Protein AF-C3N2F1-F1 (afdb_monomer)

Nearest PDB structures (foldseek):
  1g73-assembly2_B  TM=3.255E-01  e=6.126E+00  Homo sapiens
  6jx6-assembly1_A  TM=3.295E-01  e=9.979E+00  Homo sapiens

Solvent-accessible surface area (backbone atoms only — not comparable to full-atom values): 6802 Å² total; per-residue (Å²): 112,73,55,56,55,49,30,53,51,28,49,50,52,28,53,52,37,49,51,48,43,38,48,55,39,39,76,67,71,41,53,71,68,61,28,50,51,53,58,48,41,62,70,73,68,51,91,68,53,62,68,56,51,18,62,76,63,71,45,62,51,70,62,49,51,54,44,49,52,52,34,48,51,32,46,52,51,27,51,54,34,45,55,74,61,38,83,51,73,72,44,79,42,77,44,78,76,86,69,92,49,88,90,58,75,89,57,78,40,82,43,78,48,64,52,58,72,133

InterPro domains:
  IPR006783 Transposase, ISC1217 [PF04693] (4-109)

Mean predicted aligned error: 11.35 Å

Sequence (118 aa):
MKSEKELDIARSEFIKSFNFVVGTLRMNGLSRKVTVGLALMTLIGGRASIRNASITFKLNYANLLKTLENLENTWRDYLEALNKVIIGPVVVIIDDTFDHKLYSRGLPVIVVVAKGEK

Structure (mmCIF, N/CA/C/O backbone):
data_AF-C3N2F1-F1
#
_entry.id   AF-C3N2F1-F1
#
loop_
_atom_site.group_PDB
_atom_site.id
_atom_site.type_symbol
_atom_site.label_atom_id
_atom_site.label_alt_id
_atom_site.label_comp_id
_atom_site.label_asym_id
_atom_site.label_entity_id
_atom_site.label_seq_id
_atom_site.pdbx_PDB_ins_code
_atom_site.Cartn_x
_atom_site.Cartn_y
_atom_site.Cartn_z
_atom_site.occupancy
_atom_site.B_iso_or_equiv
_atom_site.auth_seq_id
_atom_site.auth_comp_id
_atom_site.auth_asym_id
_atom_site.auth_atom_id
_atom_site.pdbx_PDB_model_num
ATOM 1 N N . MET A 1 1 ? -13.505 3.835 21.982 1.00 57.53 1 MET A N 1
ATOM 2 C CA . MET A 1 1 ? -12.846 5.149 22.159 1.00 57.53 1 MET A CA 1
ATOM 3 C C . MET A 1 1 ? -11.322 5.116 22.010 1.00 57.53 1 MET A C 1
ATOM 5 O O . MET A 1 1 ? -10.827 5.797 21.125 1.00 57.53 1 MET A O 1
ATOM 9 N N . LYS A 1 2 ? -10.547 4.357 22.812 1.00 61.44 2 LYS A N 1
ATOM 10 C CA . LYS A 1 2 ? -9.072 4.295 22.639 1.00 61.44 2 LYS A CA 1
ATOM 11 C C . LYS A 1 2 ? -8.656 3.528 21.369 1.00 61.44 2 LYS A C 1
ATOM 13 O O . LYS A 1 2 ? -7.843 4.022 20.601 1.00 61.44 2 LYS A O 1
ATOM 18 N N . SER A 1 3 ? -9.313 2.399 21.107 1.00 67.50 3 SER A N 1
ATOM 19 C CA . SER A 1 3 ? -9.089 1.544 19.934 1.00 67.50 3 SER A CA 1
ATOM 20 C C . SER A 1 3 ? -9.556 2.166 18.606 1.00 67.50 3 SER A C 1
ATOM 22 O O . SER A 1 3 ? -8.898 1.999 17.590 1.00 67.50 3 SER A O 1
ATOM 24 N N . GLU A 1 4 ? -10.639 2.951 18.604 1.00 71.25 4 GLU A N 1
ATOM 25 C CA . GLU A 1 4 ? -11.097 3.696 17.412 1.00 71.25 4 GLU A CA 1
ATOM 26 C C . GLU A 1 4 ? -10.097 4.783 16.997 1.00 71.25 4 GLU A C 1
ATOM 28 O O . GLU A 1 4 ? -9.799 4.937 15.818 1.00 71.25 4 GLU A O 1
ATOM 33 N N . LYS A 1 5 ? -9.509 5.493 17.969 1.00 81.19 5 LYS A N 1
ATOM 34 C CA . LYS A 1 5 ? -8.469 6.493 17.697 1.00 81.19 5 LYS A CA 1
ATOM 35 C C . LYS A 1 5 ? -7.190 5.850 17.149 1.00 81.19 5 LYS A C 1
ATOM 37 O O . 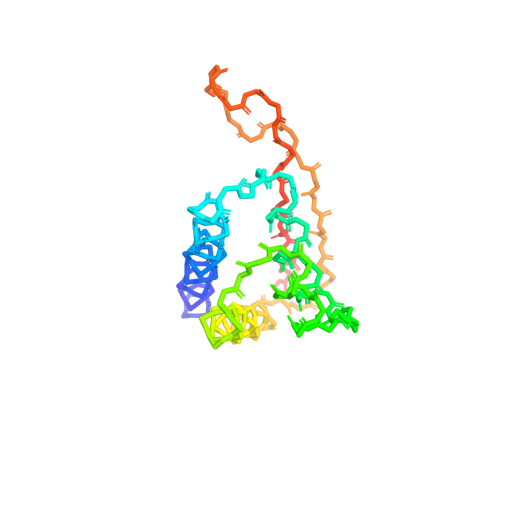LYS A 1 5 ? -6.558 6.411 16.260 1.00 81.19 5 LYS A O 1
ATOM 42 N N . GLU A 1 6 ? -6.810 4.683 17.668 1.00 80.88 6 GLU A N 1
ATOM 43 C CA . GLU A 1 6 ? -5.691 3.888 17.143 1.00 80.88 6 GLU A CA 1
ATOM 44 C C . GLU A 1 6 ? -5.969 3.403 15.710 1.00 80.88 6 GLU A C 1
ATOM 46 O O . GLU A 1 6 ? -5.085 3.488 14.857 1.00 80.88 6 GLU A O 1
ATOM 51 N N . LEU A 1 7 ? -7.206 2.987 15.415 1.00 79.25 7 LEU A N 1
ATOM 52 C CA . LEU A 1 7 ? -7.637 2.594 14.073 1.00 79.25 7 LEU A CA 1
ATOM 53 C C . LEU A 1 7 ? -7.555 3.751 13.067 1.00 79.25 7 LEU A C 1
ATOM 55 O O . LEU A 1 7 ? -7.040 3.558 11.965 1.00 79.25 7 LEU A O 1
ATOM 59 N N . ASP A 1 8 ? -8.018 4.947 13.429 1.00 81.19 8 ASP A N 1
ATOM 60 C CA . ASP A 1 8 ? -7.954 6.120 12.547 1.00 81.19 8 ASP A CA 1
ATOM 61 C C . ASP A 1 8 ? -6.508 6.534 12.238 1.00 81.19 8 ASP A C 1
ATOM 63 O O . ASP A 1 8 ? -6.182 6.879 11.096 1.00 81.19 8 ASP A O 1
ATOM 67 N N . ILE A 1 9 ? -5.619 6.449 13.234 1.00 87.25 9 ILE A N 1
ATOM 68 C CA . ILE A 1 9 ? -4.184 6.701 13.052 1.00 87.25 9 ILE A CA 1
ATOM 69 C C . ILE A 1 9 ? -3.586 5.658 12.101 1.00 87.25 9 ILE A C 1
ATOM 71 O O . ILE A 1 9 ? -2.972 6.035 11.101 1.00 87.25 9 ILE A O 1
ATOM 75 N N . ALA A 1 10 ? -3.810 4.367 12.357 1.00 76.00 10 ALA A N 1
ATOM 76 C CA . ALA A 1 10 ? -3.269 3.291 11.529 1.00 76.00 10 ALA A CA 1
ATOM 77 C C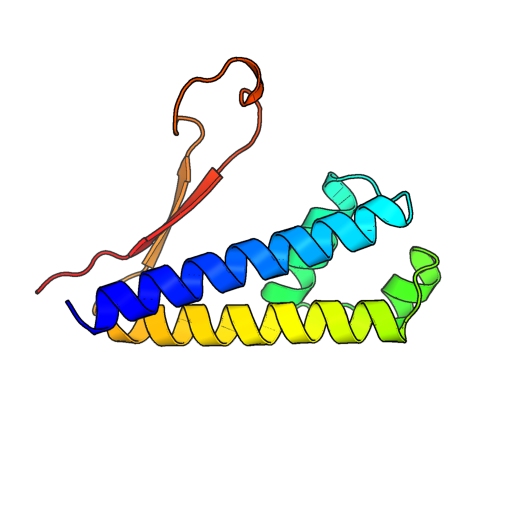 . ALA A 1 10 ? -3.800 3.349 10.084 1.00 76.00 10 ALA A C 1
ATOM 79 O O . ALA A 1 10 ? -3.039 3.186 9.128 1.00 76.00 10 ALA A O 1
ATOM 80 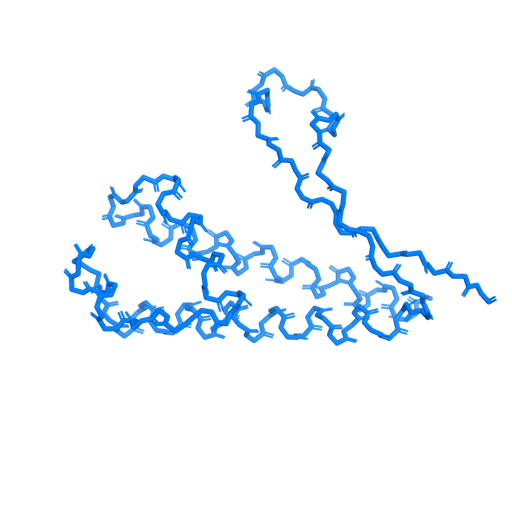N N . ARG A 1 11 ? -5.087 3.679 9.902 1.00 79.50 11 ARG A N 1
ATOM 81 C CA . ARG A 1 11 ? -5.696 3.904 8.582 1.00 79.50 11 ARG A CA 1
ATOM 82 C C . ARG A 1 11 ? -5.012 5.049 7.837 1.00 79.50 11 ARG A C 1
ATOM 84 O O . ARG A 1 11 ? -4.720 4.922 6.648 1.00 79.50 11 ARG A O 1
ATOM 91 N N . SER A 1 12 ? -4.768 6.168 8.517 1.00 83.25 12 SER A N 1
ATOM 92 C CA . SER A 1 12 ? -4.108 7.335 7.926 1.00 83.25 12 SER A CA 1
ATOM 93 C C . SER A 1 12 ? -2.672 7.018 7.498 1.00 83.25 12 SER A C 1
ATOM 95 O O . SER A 1 12 ? -2.279 7.345 6.376 1.00 83.25 12 SER A O 1
ATOM 97 N N . GLU A 1 13 ? -1.908 6.316 8.339 1.00 86.31 13 GLU A N 1
ATOM 98 C CA . GLU A 1 13 ? -0.535 5.895 8.026 1.00 86.31 13 GLU A CA 1
ATOM 99 C C . GLU A 1 13 ? -0.472 4.895 6.863 1.00 86.31 13 GLU A C 1
ATOM 101 O O . GLU A 1 13 ? 0.388 5.024 5.983 1.00 86.31 13 GLU A O 1
ATOM 106 N N . PHE A 1 14 ? -1.431 3.968 6.781 1.00 83.06 14 PHE A N 1
ATOM 107 C CA . PHE A 1 14 ? -1.576 3.087 5.623 1.00 83.06 14 PHE A CA 1
ATOM 108 C C . PHE A 1 14 ? -1.852 3.879 4.335 1.00 83.06 14 PHE A C 1
ATOM 110 O O . PHE A 1 14 ? -1.150 3.698 3.338 1.00 83.06 14 PHE A O 1
ATOM 117 N N . ILE A 1 15 ? -2.820 4.806 4.345 1.00 81.88 15 ILE A N 1
ATOM 118 C CA . ILE A 1 15 ? -3.159 5.624 3.165 1.00 81.88 15 ILE A CA 1
ATOM 119 C C . ILE A 1 15 ? -1.954 6.457 2.708 1.00 81.88 15 ILE A C 1
ATOM 121 O O . ILE A 1 15 ? -1.680 6.543 1.506 1.00 81.88 15 ILE A O 1
ATOM 125 N N . LYS A 1 16 ? -1.212 7.059 3.644 1.00 85.25 16 LYS A N 1
ATOM 126 C CA . LYS A 1 16 ? 0.015 7.807 3.330 1.00 85.25 16 LYS A CA 1
ATOM 127 C C . LYS A 1 16 ? 1.067 6.905 2.691 1.00 85.25 16 LYS A C 1
ATOM 129 O O . LYS A 1 16 ? 1.597 7.259 1.638 1.00 85.25 16 LYS A O 1
ATOM 134 N N . SER A 1 17 ? 1.327 5.739 3.280 1.00 82.81 17 SER A N 1
ATOM 135 C CA . SER A 1 17 ? 2.321 4.785 2.775 1.00 82.81 17 SER A CA 1
ATOM 136 C C . SER A 1 17 ? 1.949 4.251 1.394 1.00 82.81 17 SER A C 1
ATOM 138 O O . SER A 1 17 ? 2.787 4.232 0.492 1.00 82.81 17 SER A O 1
ATOM 140 N N . PHE A 1 18 ? 0.675 3.922 1.176 1.00 84.19 18 PHE A N 1
ATOM 141 C CA . PHE A 1 18 ? 0.160 3.506 -0.127 1.00 84.19 18 PHE A CA 1
ATOM 142 C C . PHE A 1 18 ? 0.338 4.603 -1.182 1.00 84.19 18 PHE A C 1
ATOM 144 O O . PHE A 1 18 ? 0.879 4.358 -2.263 1.00 84.19 18 PHE A O 1
ATOM 151 N N . ASN A 1 19 ? -0.046 5.841 -0.863 1.00 84.06 19 ASN A N 1
ATOM 152 C CA . ASN A 1 19 ? 0.119 6.972 -1.775 1.00 84.06 19 ASN A CA 1
ATOM 153 C C . ASN A 1 19 ? 1.592 7.294 -2.051 1.00 84.06 19 ASN A C 1
ATOM 155 O O . ASN A 1 19 ? 1.923 7.688 -3.169 1.00 84.06 19 ASN A O 1
ATOM 159 N N . PHE A 1 20 ? 2.479 7.091 -1.078 1.00 84.94 20 PHE A N 1
ATOM 160 C CA . PHE A 1 20 ? 3.918 7.257 -1.256 1.00 84.94 20 PHE A CA 1
ATOM 161 C C . PHE A 1 20 ? 4.494 6.227 -2.238 1.00 84.94 20 PHE A C 1
ATOM 163 O O . PHE A 1 20 ? 5.233 6.602 -3.155 1.00 84.94 20 PHE A O 1
ATOM 170 N N . VAL A 1 21 ? 4.099 4.953 -2.122 1.00 84.44 21 VAL A N 1
ATOM 171 C CA . VAL A 1 21 ? 4.455 3.895 -3.088 1.00 84.44 21 VAL A CA 1
ATOM 172 C C . VAL A 1 21 ? 3.953 4.269 -4.479 1.00 84.44 21 VAL A C 1
ATOM 174 O O . VAL A 1 21 ? 4.710 4.248 -5.453 1.00 84.44 21 VAL A O 1
ATOM 177 N N . VAL A 1 22 ? 2.687 4.685 -4.569 1.00 84.06 22 VAL A N 1
ATOM 178 C CA . VAL A 1 22 ? 2.077 5.085 -5.838 1.00 84.06 22 VAL A CA 1
ATOM 179 C C . VAL A 1 22 ? 2.808 6.281 -6.456 1.00 84.06 22 VAL A C 1
ATOM 181 O O . VAL A 1 22 ? 3.120 6.275 -7.647 1.00 84.06 22 VAL A O 1
ATOM 184 N N . GLY A 1 23 ? 3.121 7.300 -5.660 1.00 82.69 23 GLY A N 1
ATOM 185 C CA . GLY A 1 23 ? 3.884 8.470 -6.091 1.00 82.69 23 GLY A CA 1
ATOM 186 C C . GLY A 1 23 ? 5.269 8.088 -6.606 1.00 82.69 23 GLY A C 1
ATOM 187 O O . GLY A 1 23 ? 5.631 8.457 -7.720 1.00 82.69 23 GLY A O 1
ATOM 188 N N . THR A 1 24 ? 5.998 7.271 -5.846 1.00 85.00 24 THR A N 1
ATOM 189 C CA . THR A 1 24 ? 7.340 6.784 -6.199 1.00 85.00 24 THR A CA 1
ATOM 190 C C . THR A 1 24 ? 7.341 6.052 -7.535 1.00 85.00 24 THR A C 1
ATOM 192 O O . THR A 1 24 ? 8.138 6.356 -8.421 1.00 85.00 24 THR A O 1
ATOM 195 N N . LEU A 1 25 ? 6.408 5.123 -7.731 1.00 83.12 25 LEU A N 1
ATOM 196 C CA . LEU A 1 25 ? 6.291 4.367 -8.976 1.00 83.12 25 LEU A CA 1
ATOM 197 C C . LEU A 1 25 ? 5.890 5.264 -10.159 1.00 83.12 25 LEU A C 1
ATOM 199 O O . LEU A 1 25 ? 6.425 5.113 -11.257 1.00 83.12 25 LEU A O 1
ATOM 203 N N . ARG A 1 26 ? 5.017 6.256 -9.942 1.00 85.31 26 ARG A N 1
ATOM 204 C CA . ARG A 1 26 ? 4.648 7.237 -10.979 1.00 85.31 26 ARG A CA 1
ATOM 205 C C . ARG A 1 26 ? 5.795 8.168 -11.367 1.00 85.31 26 ARG A C 1
ATOM 207 O O . ARG A 1 26 ? 5.904 8.506 -12.541 1.00 85.31 26 ARG A O 1
ATOM 214 N N . MET A 1 27 ? 6.650 8.559 -10.421 1.00 86.12 27 MET A N 1
ATOM 215 C CA . MET A 1 27 ? 7.855 9.348 -10.716 1.00 86.12 27 MET A CA 1
ATOM 216 C C . MET A 1 27 ? 8.844 8.582 -11.605 1.00 86.12 27 MET A C 1
ATOM 218 O O . MET A 1 27 ? 9.594 9.198 -12.350 1.00 86.12 27 MET A O 1
ATOM 222 N N . ASN A 1 28 ? 8.787 7.247 -11.598 1.00 83.25 28 ASN A N 1
ATOM 223 C CA . ASN A 1 28 ? 9.543 6.389 -12.513 1.00 83.25 28 ASN A CA 1
ATOM 224 C C . AS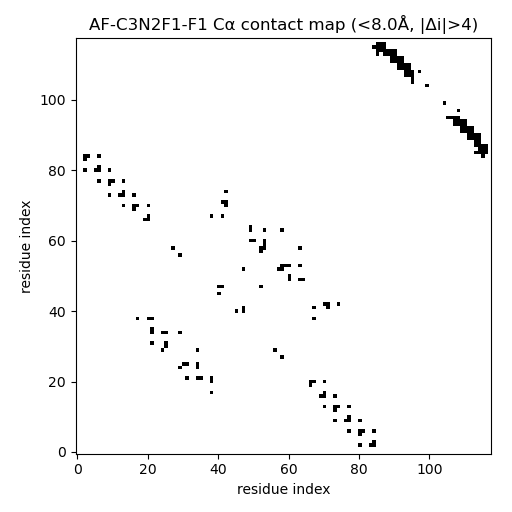N A 1 28 ? 8.834 6.167 -13.868 1.00 83.25 28 ASN A C 1
ATOM 226 O O . ASN A 1 28 ? 9.162 5.237 -14.601 1.00 83.25 28 ASN A O 1
ATOM 230 N N . GLY A 1 29 ? 7.837 6.991 -14.208 1.00 84.75 29 GLY A N 1
ATOM 231 C CA . GLY A 1 29 ? 7.134 6.941 -15.494 1.00 84.75 29 GLY A CA 1
ATOM 232 C C . GLY A 1 29 ? 6.067 5.848 -15.604 1.00 84.75 29 GLY A C 1
ATOM 233 O O . GLY A 1 29 ? 5.479 5.678 -16.672 1.00 84.75 29 GLY A O 1
ATOM 234 N N . LEU A 1 30 ? 5.776 5.113 -14.524 1.00 85.44 30 LEU A N 1
ATOM 235 C CA . LEU A 1 30 ? 4.749 4.073 -14.556 1.00 85.44 30 LEU A CA 1
ATOM 236 C C . LEU A 1 30 ? 3.340 4.666 -14.568 1.00 85.44 30 LEU A C 1
ATOM 238 O O . LEU A 1 30 ? 3.018 5.625 -13.858 1.00 85.44 30 LEU A O 1
ATOM 242 N N . SER A 1 31 ? 2.464 4.045 -15.363 1.00 80.56 31 SER A N 1
ATOM 243 C CA . SER A 1 31 ? 1.053 4.422 -15.393 1.00 80.56 31 SER A CA 1
ATOM 244 C C . SER A 1 31 ? 0.401 4.168 -14.034 1.00 80.56 31 SER A C 1
ATOM 246 O O . SER A 1 31 ? 0.714 3.201 -13.338 1.00 80.56 31 SER A O 1
ATOM 248 N N . ARG A 1 32 ? -0.579 5.004 -13.673 1.00 78.06 32 ARG A N 1
ATOM 249 C CA . ARG A 1 32 ? -1.311 4.873 -12.403 1.00 78.06 32 ARG A CA 1
ATOM 250 C C . ARG A 1 32 ? -1.894 3.466 -12.204 1.00 78.06 32 ARG A C 1
ATOM 252 O O . ARG A 1 32 ? -1.861 2.965 -11.088 1.00 78.06 32 ARG A O 1
ATOM 259 N N . LYS A 1 33 ? -2.386 2.827 -13.274 1.00 72.38 33 LYS A N 1
ATOM 260 C CA . LYS A 1 33 ? -2.958 1.470 -13.231 1.00 72.38 33 LYS A CA 1
ATOM 261 C C . LYS A 1 33 ? -1.910 0.413 -12.866 1.00 72.38 33 LYS A C 1
ATOM 263 O O . LYS A 1 33 ? -2.147 -0.382 -11.965 1.00 72.38 33 LYS A O 1
ATOM 268 N N . VAL A 1 34 ? -0.746 0.442 -13.522 1.00 74.56 34 VAL A N 1
ATOM 269 C CA . VAL A 1 34 ? 0.369 -0.491 -13.257 1.00 74.56 34 VAL A CA 1
ATOM 270 C C . VAL A 1 34 ? 0.885 -0.316 -11.833 1.00 74.56 34 VAL A C 1
ATOM 272 O O . VAL A 1 34 ? 1.074 -1.285 -11.106 1.00 74.56 34 VAL A O 1
ATOM 275 N N . THR A 1 35 ? 1.037 0.933 -11.417 1.00 82.38 35 THR A N 1
ATOM 276 C CA . THR A 1 35 ? 1.490 1.304 -10.083 1.00 82.38 35 THR A CA 1
ATOM 277 C C . THR A 1 35 ? 0.567 0.799 -8.971 1.00 82.38 35 THR A C 1
ATOM 279 O O . THR A 1 35 ? 1.035 0.194 -8.010 1.00 82.38 35 THR A O 1
ATOM 282 N N . VAL A 1 36 ? -0.744 1.025 -9.104 1.00 78.25 36 VAL A N 1
ATOM 283 C CA . VAL A 1 36 ? -1.737 0.528 -8.140 1.00 78.25 36 VAL A CA 1
ATOM 284 C C . VAL A 1 36 ? -1.755 -1.001 -8.133 1.00 78.25 36 VAL A C 1
ATOM 286 O O . VAL A 1 36 ? -1.778 -1.595 -7.063 1.00 78.25 36 VAL A O 1
ATOM 289 N N . GLY A 1 37 ? -1.663 -1.642 -9.303 1.00 77.81 37 GLY A N 1
ATOM 290 C CA . GLY A 1 37 ? -1.576 -3.100 -9.404 1.00 77.81 37 GLY A CA 1
ATOM 291 C C . GLY A 1 37 ? -0.356 -3.683 -8.686 1.00 77.81 37 GLY A C 1
ATOM 292 O O . GLY A 1 37 ? -0.492 -4.668 -7.968 1.00 77.81 37 GLY A O 1
ATOM 293 N N . LEU A 1 38 ? 0.817 -3.055 -8.822 1.00 75.81 38 LEU A N 1
ATOM 294 C CA . LEU A 1 38 ? 2.033 -3.459 -8.107 1.00 75.81 38 LEU A CA 1
ATOM 295 C C . LEU A 1 38 ? 1.899 -3.283 -6.594 1.00 75.81 38 LEU A C 1
ATOM 297 O O . LEU A 1 38 ? 2.245 -4.198 -5.855 1.00 75.81 38 LEU A O 1
ATOM 301 N N . ALA A 1 39 ? 1.365 -2.150 -6.133 1.00 77.69 39 ALA A N 1
ATOM 302 C CA . ALA A 1 39 ? 1.142 -1.912 -4.708 1.00 77.69 39 ALA A CA 1
ATOM 303 C C . ALA A 1 39 ? 0.155 -2.928 -4.107 1.00 77.69 39 ALA A C 1
ATOM 305 O O . ALA A 1 39 ? 0.403 -3.464 -3.031 1.00 77.69 39 ALA A O 1
ATOM 306 N N . LEU A 1 40 ? -0.932 -3.239 -4.823 1.00 76.44 40 LEU A N 1
ATOM 307 C CA . LEU A 1 40 ? -1.912 -4.236 -4.396 1.00 76.44 40 LEU A CA 1
ATOM 308 C C . LEU A 1 40 ? -1.318 -5.646 -4.380 1.00 76.44 40 LEU A C 1
ATOM 310 O O . LEU A 1 40 ? -1.479 -6.328 -3.378 1.00 76.44 40 LEU A O 1
ATOM 314 N N . MET A 1 41 ? -0.591 -6.072 -5.423 1.00 71.69 41 MET A N 1
ATOM 315 C CA . MET A 1 41 ? 0.038 -7.405 -5.474 1.00 71.69 41 MET A CA 1
ATOM 316 C C . MET A 1 41 ? 0.939 -7.690 -4.265 1.00 71.69 41 MET A C 1
ATOM 318 O O . MET A 1 41 ? 0.942 -8.818 -3.771 1.00 71.69 41 MET A O 1
ATOM 322 N N . THR A 1 42 ? 1.652 -6.676 -3.771 1.00 70.69 42 THR A N 1
ATOM 323 C CA . THR A 1 42 ? 2.463 -6.774 -2.548 1.00 70.69 42 THR A CA 1
ATOM 324 C C . THR A 1 42 ? 1.595 -6.991 -1.303 1.00 70.69 42 THR A C 1
ATOM 326 O O . THR A 1 42 ? 1.941 -7.801 -0.452 1.00 70.69 42 THR A O 1
ATOM 329 N N . LEU A 1 43 ? 0.440 -6.325 -1.205 1.00 71.38 43 LEU A N 1
ATOM 330 C CA . LEU A 1 43 ? -0.463 -6.427 -0.049 1.00 71.38 43 LEU A CA 1
ATOM 331 C C . LEU A 1 43 ? -1.178 -7.781 0.057 1.00 71.38 43 LEU A C 1
ATOM 333 O O . LEU A 1 43 ? -1.379 -8.282 1.160 1.00 71.38 43 LEU A O 1
ATOM 337 N N . ILE A 1 44 ? -1.564 -8.384 -1.072 1.00 70.88 44 ILE A N 1
ATOM 338 C CA . ILE A 1 44 ? -2.250 -9.693 -1.105 1.00 70.88 44 ILE A CA 1
ATOM 339 C C . ILE A 1 44 ? -1.289 -10.894 -1.049 1.00 70.88 44 ILE A C 1
ATOM 341 O O . ILE A 1 44 ? -1.715 -12.030 -1.249 1.00 70.88 44 ILE A O 1
ATOM 345 N N . GLY A 1 45 ? 0.002 -10.678 -0.767 1.00 56.56 45 GLY A N 1
ATOM 346 C CA . GLY A 1 45 ? 0.970 -11.765 -0.571 1.00 56.56 45 GLY A CA 1
ATOM 347 C C . GLY A 1 45 ? 1.244 -12.592 -1.831 1.00 56.56 45 GLY A C 1
ATOM 348 O O . GLY A 1 45 ? 1.714 -13.730 -1.749 1.00 56.56 45 GLY A O 1
ATOM 349 N N . GLY A 1 46 ? 0.955 -12.044 -3.016 1.00 56.66 46 GLY A N 1
ATOM 350 C CA . GLY A 1 46 ? 1.352 -12.681 -4.264 1.00 56.66 46 GLY A CA 1
ATOM 351 C C . GLY A 1 46 ? 2.874 -12.795 -4.298 1.00 56.66 46 GLY A C 1
ATOM 352 O O . GLY A 1 46 ? 3.566 -11.848 -3.935 1.00 56.66 46 GLY A O 1
ATOM 353 N N . ARG A 1 47 ? 3.413 -13.936 -4.750 1.00 56.25 47 ARG A N 1
ATOM 354 C CA . ARG A 1 47 ? 4.856 -14.166 -4.975 1.00 56.25 47 ARG A CA 1
ATOM 355 C C . ARG A 1 47 ? 5.398 -13.293 -6.120 1.00 56.25 47 ARG A C 1
ATOM 357 O O . ARG A 1 47 ? 5.989 -13.788 -7.079 1.00 56.25 47 ARG A O 1
ATOM 364 N N . ALA A 1 48 ? 5.159 -11.990 -6.070 1.00 63.38 48 ALA A N 1
ATOM 365 C CA . ALA A 1 48 ? 5.727 -11.026 -6.979 1.00 63.38 48 ALA A CA 1
ATOM 366 C C . ALA A 1 48 ? 7.208 -10.895 -6.622 1.00 63.38 48 ALA A C 1
ATOM 368 O O . ALA A 1 48 ? 7.579 -10.357 -5.582 1.00 63.38 48 ALA A O 1
ATOM 369 N N . SER A 1 49 ? 8.074 -11.421 -7.485 1.00 77.12 49 SER A N 1
ATOM 370 C CA . SER A 1 49 ? 9.510 -11.198 -7.352 1.00 77.12 49 SER A CA 1
ATOM 371 C C . SER A 1 49 ? 9.788 -9.699 -7.486 1.00 77.12 49 SER A C 1
ATOM 373 O O . SER A 1 49 ? 9.711 -9.144 -8.585 1.00 77.12 49 SER A O 1
ATOM 375 N N . ILE A 1 50 ? 10.131 -9.047 -6.369 1.00 79.12 50 ILE A N 1
ATOM 376 C CA . ILE A 1 50 ? 10.509 -7.622 -6.314 1.00 79.12 50 ILE A CA 1
ATOM 377 C C . ILE A 1 50 ? 11.672 -7.354 -7.272 1.00 79.12 50 ILE A C 1
ATOM 379 O O . ILE A 1 50 ? 11.699 -6.337 -7.960 1.00 79.12 50 ILE A O 1
ATOM 383 N N . ARG A 1 51 ? 12.587 -8.322 -7.392 1.00 79.88 51 ARG A N 1
ATOM 384 C CA . ARG A 1 51 ? 13.691 -8.301 -8.353 1.00 79.88 51 ARG A CA 1
ATOM 385 C C . ARG A 1 51 ? 13.202 -8.291 -9.803 1.00 79.88 51 ARG A C 1
ATOM 387 O O . ARG A 1 51 ? 13.709 -7.529 -10.623 1.00 79.88 51 ARG A O 1
ATOM 394 N N . ASN A 1 52 ? 12.216 -9.119 -10.140 1.00 78.88 52 ASN A N 1
ATOM 395 C CA . ASN A 1 52 ? 11.671 -9.151 -11.498 1.00 78.88 52 ASN A CA 1
ATOM 396 C C . ASN A 1 52 ? 10.891 -7.869 -11.801 1.00 78.88 52 ASN A C 1
ATOM 398 O O . ASN A 1 52 ? 11.022 -7.335 -12.900 1.00 78.88 52 ASN A O 1
ATOM 402 N N . ALA A 1 53 ? 10.141 -7.340 -10.831 1.00 78.50 53 ALA A N 1
ATOM 403 C CA . ALA A 1 53 ? 9.464 -6.055 -10.964 1.00 78.50 53 ALA A CA 1
ATOM 404 C C . ALA A 1 53 ? 10.474 -4.915 -11.165 1.00 78.50 53 ALA A C 1
ATOM 406 O O . ALA A 1 53 ? 10.316 -4.116 -12.086 1.00 78.50 53 ALA A O 1
ATOM 407 N N . SER A 1 54 ? 11.559 -4.874 -10.384 1.00 83.31 54 SER A N 1
ATOM 408 C CA . SER A 1 54 ? 12.581 -3.836 -10.535 1.00 83.31 54 SER A CA 1
ATOM 409 C C . SER A 1 54 ? 13.253 -3.879 -11.906 1.00 83.31 54 SER A C 1
ATOM 411 O O . SER A 1 54 ? 13.462 -2.833 -12.509 1.00 83.31 54 SER A O 1
ATOM 413 N N . ILE A 1 55 ? 13.536 -5.072 -12.439 1.00 83.00 55 ILE A N 1
ATOM 414 C CA . ILE A 1 55 ? 14.116 -5.231 -13.783 1.00 83.00 55 ILE A CA 1
ATOM 415 C C . ILE A 1 55 ? 13.108 -4.826 -14.867 1.00 83.00 55 ILE A C 1
ATOM 417 O O . ILE A 1 55 ? 13.424 -4.007 -15.727 1.00 83.00 55 ILE A O 1
ATOM 421 N N . THR A 1 56 ? 11.886 -5.362 -14.804 1.00 79.56 56 THR A N 1
ATOM 422 C CA . THR A 1 56 ? 10.832 -5.152 -15.815 1.00 79.56 56 THR A CA 1
ATOM 423 C C . THR A 1 56 ? 10.457 -3.680 -15.941 1.00 79.56 56 THR A C 1
ATOM 425 O O . THR A 1 56 ? 10.310 -3.158 -17.043 1.00 79.56 56 THR A O 1
ATOM 428 N N . PHE A 1 57 ? 10.338 -2.998 -14.804 1.00 81.38 57 PHE A N 1
ATOM 429 C CA . PHE A 1 57 ? 9.921 -1.602 -14.737 1.00 81.38 57 PHE A CA 1
ATOM 430 C C . PHE A 1 57 ? 11.096 -0.625 -14.615 1.00 81.38 57 PHE A C 1
ATOM 432 O O . PHE A 1 57 ? 10.867 0.568 -14.439 1.00 81.38 57 PHE A O 1
ATOM 439 N N . LYS A 1 58 ? 12.343 -1.113 -14.718 1.00 86.88 58 LYS A N 1
ATOM 440 C CA . LYS A 1 58 ? 13.581 -0.321 -14.597 1.00 86.88 58 LYS A CA 1
ATOM 441 C C . LYS A 1 58 ? 13.626 0.537 -13.322 1.00 86.88 58 LYS A C 1
ATOM 443 O O . LYS A 1 58 ? 14.061 1.685 -13.342 1.00 86.88 58 LYS A O 1
ATOM 448 N N . LEU A 1 59 ? 13.164 -0.027 -12.209 1.00 85.88 59 LEU A N 1
ATOM 449 C CA . LEU A 1 59 ? 13.114 0.634 -10.907 1.00 85.88 59 LEU A CA 1
ATOM 450 C C . LEU A 1 59 ? 14.381 0.341 -10.107 1.00 85.88 59 LEU A C 1
ATOM 452 O O . LEU A 1 59 ? 14.968 -0.738 -10.202 1.00 85.88 59 LEU A O 1
ATOM 456 N N . ASN A 1 60 ? 14.761 1.272 -9.235 1.00 90.12 60 ASN A N 1
ATOM 457 C CA . ASN A 1 60 ? 15.791 1.002 -8.241 1.00 90.12 60 ASN A CA 1
ATOM 458 C C . ASN A 1 60 ? 15.286 -0.063 -7.249 1.00 90.12 60 ASN A C 1
ATOM 460 O O . ASN A 1 60 ? 14.320 0.170 -6.523 1.00 90.12 60 ASN A O 1
ATOM 464 N N . TYR A 1 61 ? 15.954 -1.220 -7.218 1.00 86.38 61 TYR A N 1
ATOM 465 C CA . TYR A 1 61 ? 15.572 -2.361 -6.383 1.00 86.38 61 TYR A CA 1
ATOM 466 C C . TYR A 1 61 ? 15.510 -2.020 -4.890 1.00 86.38 61 TYR A C 1
ATOM 468 O O . TYR A 1 61 ? 14.517 -2.332 -4.243 1.00 86.38 61 TYR A O 1
ATOM 476 N N . ALA A 1 62 ? 16.538 -1.358 -4.348 1.00 88.31 62 ALA A N 1
ATOM 477 C CA . ALA A 1 62 ? 16.610 -1.042 -2.922 1.00 88.31 62 ALA A CA 1
ATOM 478 C C . ALA A 1 62 ? 15.496 -0.072 -2.503 1.00 88.31 62 ALA A C 1
ATOM 480 O O . ALA A 1 62 ? 14.841 -0.278 -1.482 1.00 88.31 62 ALA A O 1
ATOM 481 N N . ASN A 1 63 ? 15.230 0.945 -3.327 1.00 87.06 63 ASN A N 1
ATOM 482 C CA . ASN A 1 63 ? 14.137 1.884 -3.085 1.00 87.06 63 ASN A CA 1
ATOM 483 C C . ASN A 1 63 ? 12.775 1.190 -3.185 1.00 87.06 63 ASN A C 1
ATOM 485 O O . ASN A 1 63 ? 11.909 1.437 -2.346 1.00 87.06 63 ASN A O 1
ATOM 489 N N . LEU A 1 64 ? 12.585 0.319 -4.183 1.00 84.69 64 LEU A N 1
ATOM 490 C CA . LEU A 1 64 ? 11.346 -0.436 -4.363 1.00 84.69 64 LEU A CA 1
ATOM 491 C C . LEU A 1 64 ? 11.086 -1.363 -3.173 1.00 84.69 64 LEU A C 1
ATOM 493 O O . LEU A 1 64 ? 9.999 -1.312 -2.608 1.00 84.69 64 LEU A O 1
ATOM 497 N N . LEU A 1 65 ? 12.085 -2.151 -2.771 1.00 86.06 65 LEU A N 1
ATOM 498 C CA . LEU A 1 65 ? 12.000 -3.062 -1.632 1.00 86.06 65 LEU A CA 1
ATOM 499 C C . LEU A 1 65 ? 11.622 -2.304 -0.357 1.00 86.06 65 LEU A C 1
ATOM 501 O O . LEU A 1 65 ? 10.582 -2.584 0.224 1.00 86.06 65 LEU A O 1
ATOM 505 N N . LYS A 1 66 ? 12.385 -1.263 -0.004 1.00 87.00 66 LYS A N 1
ATOM 506 C CA . LYS A 1 66 ? 12.125 -0.447 1.190 1.00 87.00 66 LYS A CA 1
ATOM 507 C C . LYS A 1 66 ? 10.723 0.169 1.193 1.00 87.00 66 LYS A C 1
ATOM 509 O O . LYS A 1 66 ? 10.053 0.222 2.221 1.00 87.00 66 LYS A O 1
ATOM 514 N N . THR A 1 67 ? 10.276 0.660 0.039 1.00 85.50 67 THR A N 1
ATOM 515 C CA . THR A 1 67 ? 8.955 1.290 -0.097 1.00 85.50 67 THR A CA 1
ATOM 516 C C . THR A 1 67 ? 7.826 0.268 0.067 1.00 85.50 67 THR A C 1
ATOM 518 O O . THR A 1 67 ? 6.813 0.573 0.696 1.00 85.50 67 THR A O 1
ATOM 521 N N . LEU A 1 68 ? 8.006 -0.947 -0.459 1.00 84.94 68 LEU A N 1
ATOM 522 C CA . LEU A 1 68 ? 7.047 -2.043 -0.325 1.00 84.94 68 LEU A CA 1
ATOM 523 C C . LEU A 1 68 ? 7.032 -2.650 1.086 1.00 84.94 68 LEU A C 1
ATOM 525 O O . LEU A 1 68 ? 5.951 -2.908 1.600 1.00 84.94 68 LEU A O 1
ATOM 529 N N . GLU A 1 69 ? 8.183 -2.795 1.743 1.00 85.62 69 GLU A N 1
ATOM 530 C CA . GLU A 1 69 ? 8.274 -3.239 3.145 1.00 85.62 69 GLU A CA 1
ATOM 531 C C . GLU A 1 69 ? 7.562 -2.262 4.091 1.00 85.62 69 GLU A C 1
ATOM 533 O O . GLU A 1 69 ? 6.839 -2.669 4.999 1.00 85.62 69 GLU A O 1
ATOM 538 N N . ASN A 1 70 ? 7.710 -0.951 3.869 1.00 86.44 70 ASN A N 1
ATOM 539 C CA . ASN A 1 70 ? 6.987 0.050 4.654 1.00 86.44 70 ASN A CA 1
ATOM 540 C C . ASN A 1 70 ? 5.463 -0.037 4.439 1.00 86.44 70 ASN A C 1
ATOM 542 O O . ASN A 1 70 ? 4.682 0.107 5.381 1.00 86.44 70 ASN A O 1
ATOM 546 N N . LEU A 1 71 ? 5.034 -0.303 3.202 1.00 83.81 71 LEU A N 1
ATOM 547 C CA . LEU A 1 71 ? 3.625 -0.529 2.887 1.00 83.81 71 LEU A CA 1
ATOM 548 C C . LEU A 1 71 ? 3.082 -1.791 3.577 1.00 83.81 71 LEU A C 1
ATOM 550 O O . LEU A 1 71 ? 1.996 -1.746 4.146 1.00 83.81 71 LEU A O 1
ATOM 554 N N . GLU A 1 72 ? 3.834 -2.890 3.563 1.00 82.81 72 GLU A N 1
ATOM 555 C CA . GLU A 1 72 ? 3.459 -4.134 4.244 1.00 82.81 72 GLU A CA 1
ATOM 556 C C . GLU A 1 72 ? 3.349 -3.940 5.762 1.00 82.81 72 GLU A C 1
ATOM 558 O O . GLU A 1 72 ? 2.368 -4.365 6.372 1.00 82.81 72 GLU A O 1
ATOM 563 N N . ASN A 1 73 ? 4.315 -3.251 6.375 1.00 85.75 73 ASN A N 1
ATOM 564 C CA . ASN A 1 73 ? 4.295 -2.980 7.812 1.00 85.75 73 ASN A CA 1
ATOM 565 C C . ASN A 1 73 ? 3.078 -2.137 8.213 1.00 85.75 73 ASN A C 1
ATOM 567 O O . ASN A 1 73 ? 2.336 -2.530 9.108 1.00 85.75 73 ASN A O 1
ATOM 571 N N . THR A 1 74 ? 2.812 -1.034 7.507 1.00 84.81 74 THR A N 1
ATOM 572 C CA . THR A 1 74 ? 1.640 -0.188 7.805 1.00 84.81 74 THR A CA 1
ATOM 573 C C . THR A 1 74 ? 0.311 -0.887 7.525 1.00 84.81 74 THR A C 1
ATOM 575 O O . THR A 1 74 ? -0.672 -0.640 8.223 1.00 84.81 74 THR A O 1
ATOM 578 N N . TRP A 1 75 ? 0.271 -1.798 6.550 1.00 82.69 75 TRP A N 1
ATOM 579 C CA . TRP A 1 75 ? -0.879 -2.670 6.330 1.00 82.69 75 TRP A CA 1
ATOM 580 C C . TRP A 1 75 ? -1.102 -3.637 7.494 1.00 82.69 75 TRP A C 1
ATOM 582 O O . TRP A 1 75 ? -2.229 -3.757 7.974 1.00 82.69 75 TRP A O 1
ATOM 592 N N . ARG A 1 76 ? -0.040 -4.287 7.985 1.00 83.19 76 ARG A N 1
ATOM 593 C CA . ARG A 1 76 ? -0.114 -5.184 9.145 1.00 83.19 76 ARG A CA 1
ATOM 594 C C . ARG A 1 76 ? -0.601 -4.445 10.390 1.00 83.19 76 ARG A C 1
ATOM 596 O O . ARG A 1 76 ? -1.510 -4.936 11.054 1.00 83.19 76 ARG A O 1
ATOM 603 N N . ASP A 1 77 ? -0.063 -3.258 10.658 1.00 85.38 77 ASP A N 1
ATOM 604 C CA . ASP A 1 77 ? -0.459 -2.436 11.806 1.00 85.38 77 ASP A CA 1
ATOM 605 C C . ASP A 1 77 ? -1.928 -1.993 11.696 1.00 85.38 77 ASP A C 1
ATOM 607 O O . ASP A 1 77 ? -2.675 -2.040 12.676 1.00 85.38 77 ASP A O 1
ATOM 611 N N . TYR A 1 78 ? -2.375 -1.624 10.487 1.00 81.12 78 TYR A N 1
ATOM 612 C CA . TYR A 1 78 ? -3.783 -1.333 10.224 1.00 81.12 78 TYR A CA 1
ATOM 613 C C . TYR A 1 78 ? -4.669 -2.550 10.483 1.00 81.12 78 TYR A C 1
ATOM 615 O O . TYR A 1 78 ? -5.664 -2.416 11.189 1.00 81.12 78 TYR A O 1
ATOM 623 N N . LEU A 1 79 ? -4.307 -3.733 9.978 1.00 81.81 79 LEU A N 1
ATOM 624 C CA . LEU A 1 79 ? -5.056 -4.968 10.220 1.00 81.81 79 LEU A CA 1
ATOM 625 C C . LEU A 1 79 ? -5.105 -5.346 11.702 1.00 81.81 79 LEU A C 1
ATOM 627 O O . LEU A 1 79 ? -6.140 -5.810 12.177 1.00 81.81 79 LEU A O 1
ATOM 631 N N . GLU A 1 80 ? -4.023 -5.134 12.448 1.00 83.94 80 GLU A N 1
ATOM 632 C CA . GLU A 1 80 ? -3.992 -5.405 13.883 1.00 83.94 80 GLU A CA 1
ATOM 633 C C . GLU A 1 80 ? -4.905 -4.442 14.658 1.00 83.94 80 GLU A C 1
ATOM 635 O O . GLU A 1 80 ? -5.678 -4.874 15.517 1.00 83.94 80 GLU A O 1
ATOM 640 N N . ALA A 1 81 ? -4.866 -3.146 14.335 1.00 82.50 81 ALA A N 1
ATOM 641 C CA . ALA A 1 81 ? -5.775 -2.154 14.911 1.00 82.50 81 ALA A CA 1
ATOM 642 C C . ALA A 1 81 ? -7.239 -2.453 14.551 1.00 82.50 81 ALA A C 1
ATOM 644 O O . ALA A 1 81 ? -8.124 -2.356 15.400 1.00 82.50 81 ALA A O 1
ATOM 645 N N . LEU A 1 82 ? -7.480 -2.876 13.309 1.00 79.31 82 LEU A N 1
ATOM 646 C CA . LEU A 1 82 ? -8.781 -3.293 12.793 1.00 79.31 82 LEU A CA 1
ATOM 647 C C . LEU A 1 82 ? -9.303 -4.500 13.597 1.00 79.31 82 LEU A C 1
ATOM 649 O O . LEU A 1 82 ? -10.402 -4.440 14.145 1.00 79.31 82 LEU A O 1
ATOM 653 N N .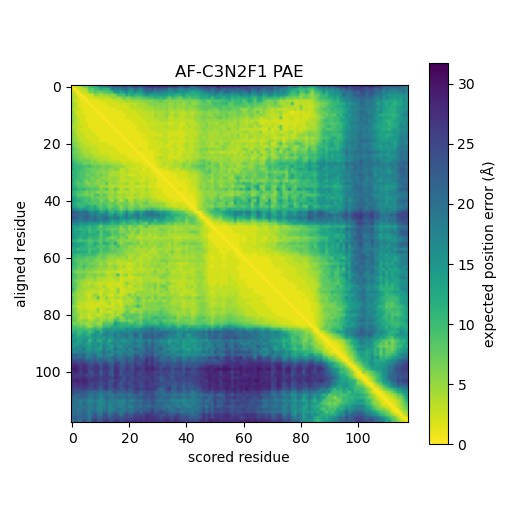 ASN A 1 83 ? -8.483 -5.536 13.795 1.00 76.12 83 ASN A N 1
ATOM 654 C CA . ASN A 1 83 ? -8.829 -6.732 14.574 1.00 76.12 83 ASN A CA 1
ATOM 655 C C . ASN A 1 83 ? -9.191 -6.427 16.044 1.00 76.12 83 ASN A C 1
ATOM 657 O O . ASN A 1 83 ? -10.012 -7.114 16.639 1.00 76.12 83 ASN A O 1
ATOM 661 N N . LYS A 1 84 ? -8.626 -5.368 16.640 1.00 82.00 84 LYS A N 1
ATOM 662 C CA . LYS A 1 84 ? -8.955 -4.942 18.018 1.00 82.00 84 LYS A CA 1
ATOM 663 C C . LYS A 1 84 ? -10.334 -4.286 18.148 1.00 82.00 84 LYS A C 1
ATOM 665 O O . LYS A 1 84 ? -10.833 -4.145 19.263 1.00 82.00 84 LYS A O 1
ATOM 670 N N . 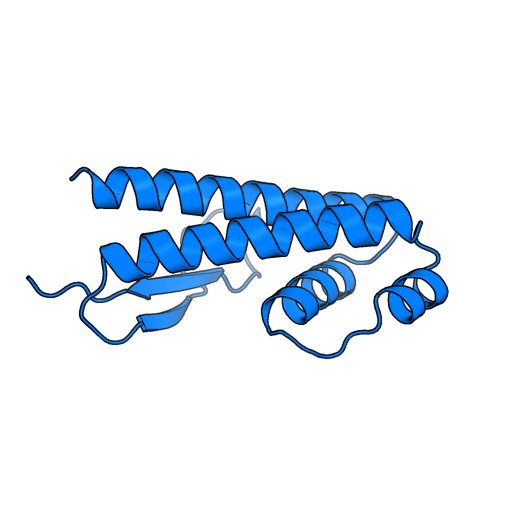VAL A 1 85 ? -10.921 -3.827 17.044 1.00 76.69 85 VAL A N 1
ATOM 671 C CA . VAL A 1 85 ? -12.193 -3.081 17.026 1.00 76.69 85 VAL A CA 1
ATOM 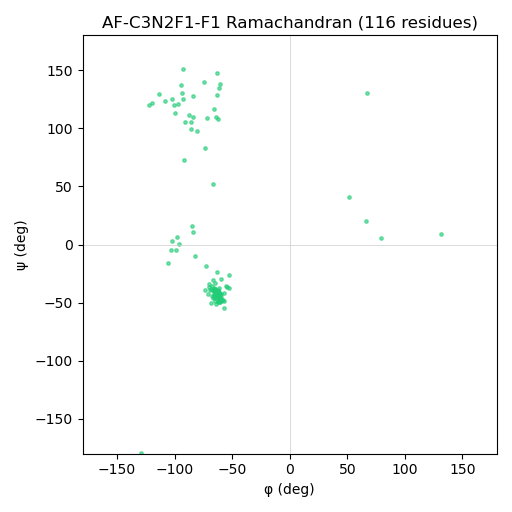672 C C . VAL A 1 85 ? -13.347 -3.941 16.501 1.00 76.69 85 VAL A C 1
ATOM 674 O O . VAL A 1 85 ? -14.511 -3.597 16.695 1.00 76.69 85 VAL A O 1
ATOM 677 N N . ILE A 1 86 ? -13.051 -5.068 15.853 1.00 68.94 86 ILE A N 1
ATOM 678 C CA . ILE A 1 86 ? -14.034 -5.833 15.088 1.00 68.94 86 ILE A CA 1
ATOM 679 C C . ILE A 1 86 ? -14.162 -7.232 15.654 1.00 68.94 86 ILE A C 1
ATOM 681 O O . ILE A 1 86 ? -13.205 -7.995 15.675 1.00 68.94 86 ILE A O 1
ATOM 685 N N . ILE A 1 87 ? -15.384 -7.573 16.047 1.00 62.16 87 ILE A N 1
ATOM 686 C CA . ILE A 1 87 ? -15.743 -8.886 16.597 1.00 62.16 87 ILE A CA 1
ATOM 687 C C . ILE A 1 87 ? -16.480 -9.738 15.534 1.00 62.16 87 ILE A C 1
ATOM 689 O O . ILE A 1 87 ? -16.763 -10.912 15.747 1.00 62.16 87 ILE A O 1
ATOM 693 N N . GLY A 1 88 ? -16.764 -9.171 14.353 1.00 60.19 88 GLY A N 1
ATOM 694 C CA . GLY A 1 88 ? -17.580 -9.782 13.301 1.00 60.19 88 GLY A CA 1
ATOM 695 C C . GLY A 1 88 ? -16.945 -9.797 11.901 1.00 60.19 88 GLY A C 1
ATOM 696 O O . GLY A 1 88 ? -15.822 -9.336 11.700 1.00 60.19 88 GLY A O 1
ATOM 697 N N . PRO A 1 89 ? -17.656 -10.335 10.896 1.00 53.06 89 PRO A N 1
ATOM 698 C CA . PRO A 1 89 ? -17.161 -10.409 9.525 1.00 53.06 89 PRO A CA 1
ATOM 699 C C . PRO A 1 89 ? -16.885 -9.016 8.933 1.00 53.06 89 PRO A C 1
ATOM 701 O O . PRO A 1 89 ? -17.695 -8.092 9.039 1.00 53.06 89 PRO A O 1
ATOM 704 N N . VAL A 1 90 ? -15.730 -8.881 8.278 1.00 55.50 90 VAL A N 1
ATOM 705 C CA . VAL A 1 90 ? -15.338 -7.679 7.529 1.00 55.50 90 VAL A CA 1
ATOM 706 C C . VAL A 1 90 ? -15.949 -7.743 6.135 1.00 55.50 90 VAL A C 1
ATOM 708 O O . VAL A 1 90 ? -15.757 -8.727 5.421 1.00 55.50 90 VAL A O 1
ATOM 711 N N . VAL A 1 91 ? -16.651 -6.684 5.729 1.00 50.50 91 VAL A N 1
ATOM 712 C CA . VAL A 1 91 ? -17.208 -6.567 4.378 1.00 50.50 91 VAL A CA 1
ATOM 713 C C . VAL A 1 91 ? -16.409 -5.524 3.607 1.00 50.50 91 VAL A C 1
ATOM 715 O O . VAL A 1 91 ? -16.269 -4.373 4.022 1.00 50.50 91 VAL A O 1
ATOM 718 N N . VAL A 1 92 ? -15.870 -5.934 2.462 1.00 54.66 92 VAL A N 1
ATOM 719 C CA . VAL A 1 92 ? -15.259 -5.015 1.502 1.00 54.66 92 VAL A CA 1
ATOM 720 C C . VAL A 1 92 ? -16.364 -4.518 0.582 1.00 54.66 92 VAL A C 1
ATOM 722 O O . VAL A 1 92 ? -16.915 -5.293 -0.197 1.00 54.66 92 VAL A O 1
ATOM 725 N N . ILE A 1 93 ? -16.696 -3.235 0.686 1.00 55.91 93 ILE A N 1
ATOM 726 C CA . ILE A 1 93 ? -17.680 -2.587 -0.176 1.00 55.91 93 ILE A CA 1
ATOM 727 C C . ILE A 1 93 ? -16.910 -1.810 -1.238 1.00 55.91 93 ILE A C 1
ATOM 729 O O . ILE A 1 93 ? -16.100 -0.936 -0.927 1.00 55.91 93 ILE A O 1
ATOM 733 N N . ILE A 1 94 ? -17.141 -2.157 -2.502 1.00 48.72 94 ILE A N 1
ATOM 734 C CA . ILE A 1 94 ? -16.713 -1.331 -3.627 1.00 48.72 94 ILE A CA 1
ATOM 735 C C . ILE A 1 94 ? -17.876 -0.395 -3.917 1.00 48.72 94 ILE A C 1
ATOM 737 O O . ILE A 1 94 ? -18.903 -0.832 -4.431 1.00 48.72 94 ILE A O 1
ATOM 741 N N . ASP A 1 95 ? -17.714 0.862 -3.529 1.00 46.53 95 ASP A N 1
ATOM 742 C CA . ASP A 1 95 ? -18.733 1.892 -3.681 1.00 46.53 95 ASP A CA 1
ATOM 743 C C . ASP A 1 95 ? -18.240 2.941 -4.688 1.00 46.53 95 ASP A C 1
ATOM 745 O O . ASP A 1 95 ? -17.107 3.428 -4.591 1.00 46.53 95 ASP A O 1
ATOM 749 N N . ASP A 1 96 ? -19.063 3.263 -5.686 1.00 50.56 96 ASP A N 1
ATOM 750 C CA . ASP A 1 96 ? -18.801 4.343 -6.646 1.00 50.56 96 ASP A CA 1
ATOM 751 C C . ASP A 1 96 ? -19.491 5.666 -6.259 1.00 50.56 96 ASP A C 1
ATOM 753 O O . ASP A 1 96 ? -19.318 6.676 -6.948 1.00 50.56 96 ASP A O 1
ATOM 757 N N . THR A 1 97 ? -20.222 5.680 -5.135 1.00 46.88 97 THR A N 1
ATOM 758 C CA . THR A 1 97 ? -21.103 6.783 -4.723 1.00 46.88 97 THR A CA 1
ATOM 759 C C . THR A 1 97 ? -20.536 7.699 -3.632 1.00 46.88 97 THR A C 1
ATOM 761 O O . THR A 1 97 ? -21.202 8.662 -3.251 1.00 46.88 97 THR A O 1
ATOM 764 N N . PHE A 1 98 ? -19.293 7.491 -3.166 1.00 43.44 98 PHE A N 1
ATOM 765 C CA . PHE A 1 98 ? -18.674 8.338 -2.132 1.00 43.44 98 PHE A CA 1
ATOM 766 C C . PHE A 1 98 ? -18.264 9.731 -2.675 1.00 43.44 98 PHE A C 1
ATOM 768 O O . PHE A 1 98 ? -17.116 9.989 -3.031 1.00 43.44 98 PHE A O 1
ATOM 775 N N . ASP A 1 99 ? -19.258 10.616 -2.701 1.00 46.62 99 ASP A N 1
ATOM 776 C CA . ASP A 1 99 ? -19.255 12.079 -2.806 1.00 46.62 99 ASP A CA 1
ATOM 777 C C . ASP A 1 99 ? -18.768 12.760 -4.113 1.00 46.62 99 ASP A C 1
ATOM 779 O O . ASP A 1 99 ? -17.702 12.526 -4.695 1.00 46.62 99 ASP A O 1
ATOM 783 N N . HIS A 1 100 ? -19.617 13.676 -4.580 1.00 47.69 100 HIS A N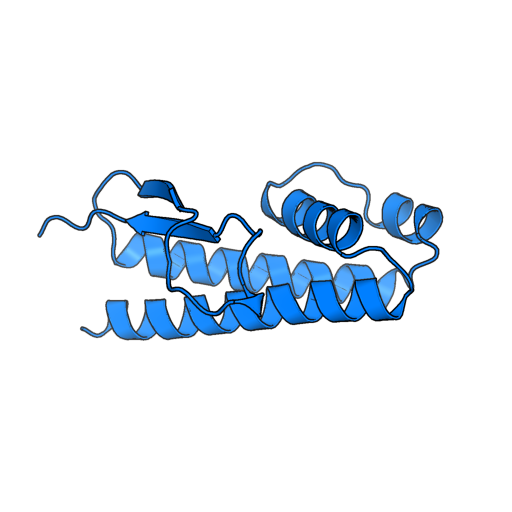 1
ATOM 784 C CA . HIS A 1 100 ? -19.740 14.166 -5.948 1.00 47.69 100 HIS A CA 1
ATOM 785 C C . HIS A 1 100 ? -18.896 15.411 -6.234 1.00 47.69 100 HIS A C 1
ATOM 787 O O . HIS A 1 100 ? -19.421 16.500 -6.476 1.00 47.69 100 HIS A O 1
ATOM 793 N N . LYS A 1 101 ? -17.576 15.260 -6.338 1.00 48.25 101 LYS A N 1
ATOM 794 C CA . LYS A 1 101 ? -16.781 16.254 -7.077 1.00 48.25 101 LYS A CA 1
ATOM 795 C C . LYS A 1 101 ? -16.617 15.803 -8.523 1.00 48.25 101 LYS A C 1
ATOM 797 O O . LYS A 1 101 ? -16.254 14.662 -8.787 1.00 48.25 101 LYS A O 1
ATOM 802 N N . LEU A 1 102 ? -16.897 16.697 -9.476 1.00 47.25 102 LEU A N 1
ATOM 803 C CA . LEU A 1 102 ? -16.871 16.414 -10.924 1.00 47.25 102 LEU A CA 1
ATOM 804 C C . LEU A 1 102 ? -15.550 15.781 -11.404 1.00 47.25 102 LEU A C 1
ATOM 806 O O . LEU A 1 102 ? -15.554 15.026 -12.369 1.00 47.25 102 LEU A O 1
ATOM 810 N N . TYR A 1 103 ? -14.446 16.030 -10.697 1.00 50.28 103 TYR A N 1
ATOM 811 C CA . TYR A 1 103 ? -13.123 15.459 -10.962 1.00 50.28 103 TYR A CA 1
ATOM 812 C C . TYR A 1 103 ? -12.885 14.048 -10.393 1.00 50.28 103 TYR A C 1
ATOM 814 O O . TYR A 1 103 ? -11.877 13.428 -10.726 1.00 50.28 103 TYR A O 1
ATOM 822 N N . SER A 1 104 ? -13.781 13.537 -9.547 1.00 45.41 104 SER A N 1
ATOM 823 C CA . SER A 1 104 ? -13.685 12.210 -8.917 1.00 45.41 104 SER A CA 1
ATOM 824 C C . SER A 1 104 ? -14.517 11.140 -9.630 1.00 45.41 104 SER A C 1
ATOM 826 O O . SER A 1 104 ? -14.441 9.966 -9.273 1.00 45.41 104 SER A O 1
ATOM 828 N N . ARG A 1 105 ? -15.293 11.513 -10.657 1.00 44.09 105 ARG A N 1
ATOM 829 C CA . ARG A 1 105 ? -16.078 10.566 -11.460 1.00 44.09 105 ARG A CA 1
ATOM 830 C C . ARG A 1 105 ? -15.132 9.619 -12.208 1.00 44.09 105 ARG A C 1
ATOM 832 O O . ARG A 1 105 ? -14.449 10.038 -13.139 1.00 44.09 105 ARG A O 1
ATOM 839 N N . GLY A 1 106 ? -15.097 8.351 -11.796 1.00 43.47 106 GLY A N 1
ATOM 840 C CA . GLY A 1 106 ? -14.417 7.276 -12.529 1.00 43.47 106 GLY A CA 1
ATOM 841 C C . GLY A 1 106 ? -13.491 6.367 -11.719 1.00 43.47 106 GLY A C 1
ATOM 842 O O . GLY A 1 106 ? -12.769 5.578 -12.329 1.00 43.47 106 GLY A O 1
ATOM 843 N N . LEU A 1 107 ? -13.464 6.459 -10.384 1.00 41.62 107 LEU A N 1
ATOM 844 C CA . LEU A 1 107 ? -12.638 5.574 -9.559 1.00 41.62 107 LEU A CA 1
ATOM 845 C C . LEU A 1 107 ? -13.489 4.806 -8.540 1.00 41.62 107 LEU A C 1
ATOM 847 O O . LEU A 1 107 ? -14.107 5.447 -7.696 1.00 41.62 107 LEU A O 1
ATOM 851 N N . PRO A 1 108 ? -13.493 3.461 -8.577 1.00 39.72 108 PRO A N 1
ATOM 852 C CA . PRO A 1 108 ? -14.086 2.672 -7.507 1.00 39.72 108 PRO A CA 1
ATOM 853 C C . PRO A 1 108 ? -13.320 2.932 -6.206 1.00 39.72 108 PRO A C 1
ATOM 855 O O . PRO A 1 108 ? -12.086 2.834 -6.175 1.00 39.72 108 PRO A O 1
ATOM 858 N N . VAL A 1 109 ? -14.042 3.270 -5.139 1.00 43.28 109 VAL A N 1
ATOM 859 C CA . VAL A 1 109 ? -13.476 3.405 -3.796 1.00 43.28 109 VAL A CA 1
ATOM 860 C C . VAL A 1 109 ? -13.647 2.066 -3.092 1.00 43.28 109 VAL A C 1
ATOM 862 O O . VAL A 1 109 ? -14.746 1.524 -3.017 1.00 43.28 109 VAL A O 1
ATOM 865 N N . ILE A 1 110 ? -12.547 1.512 -2.583 1.00 43.06 110 ILE A N 1
ATOM 866 C CA . ILE A 1 110 ? -12.603 0.335 -1.718 1.00 43.06 110 ILE A CA 1
ATOM 867 C C . ILE A 1 110 ? -12.827 0.843 -0.297 1.00 43.06 110 ILE A C 1
ATOM 869 O O . ILE A 1 110 ? -11.911 1.380 0.328 1.00 43.06 110 ILE A O 1
ATOM 873 N N . VAL A 1 111 ? -14.047 0.682 0.205 1.00 47.66 111 VAL A N 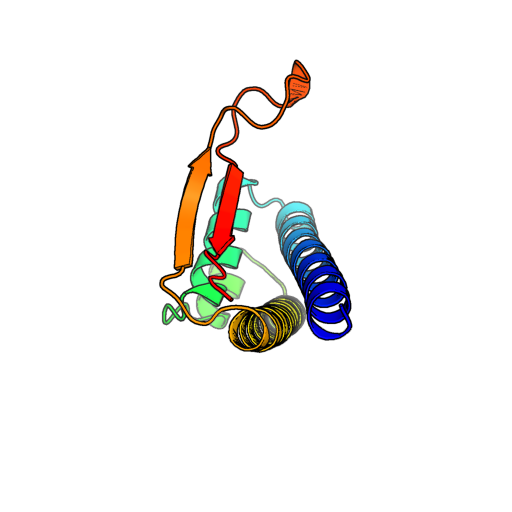1
ATOM 874 C CA . VAL A 1 111 ? -14.397 0.971 1.593 1.00 47.66 111 VAL A CA 1
ATOM 875 C C . VAL A 1 111 ? -14.401 -0.350 2.354 1.00 47.66 111 VAL A C 1
ATOM 877 O O . VAL A 1 111 ? -15.225 -1.230 2.118 1.00 47.66 111 VAL A O 1
ATOM 880 N N . VAL A 1 112 ? -13.459 -0.507 3.281 1.00 48.19 112 VAL A N 1
ATOM 881 C CA . VAL A 1 112 ? -13.464 -1.639 4.214 1.00 48.19 112 VAL A CA 1
ATOM 882 C C . VAL A 1 112 ? -14.340 -1.243 5.395 1.00 48.19 112 VAL A C 1
ATOM 884 O O . VAL A 1 112 ? -13.904 -0.486 6.266 1.00 48.19 112 VAL A O 1
ATOM 887 N N . VAL A 1 113 ? -15.588 -1.716 5.396 1.00 50.38 113 VAL A N 1
ATOM 888 C CA . VAL A 1 113 ? -16.515 -1.517 6.510 1.00 50.38 113 VAL A CA 1
ATOM 889 C C . VAL A 1 113 ? -16.468 -2.756 7.374 1.00 50.38 113 VAL A C 1
ATOM 891 O O . VAL A 1 113 ? -16.759 -3.872 6.942 1.00 50.38 113 VAL A O 1
ATOM 894 N N . ALA A 1 114 ? -16.109 -2.553 8.627 1.00 47.00 114 ALA A N 1
ATOM 895 C CA . ALA A 1 114 ? -16.178 -3.611 9.593 1.00 47.00 114 ALA A CA 1
ATOM 896 C C . ALA A 1 114 ? -17.404 -3.451 10.474 1.00 47.00 114 ALA A C 1
ATOM 898 O O . ALA A 1 114 ? -17.616 -2.401 11.082 1.00 47.00 114 ALA A O 1
ATOM 899 N N . LYS A 1 115 ? -18.221 -4.501 10.521 1.00 42.41 115 LYS A N 1
ATOM 900 C CA . LYS A 1 115 ? -19.422 -4.522 11.342 1.00 42.41 115 LYS A CA 1
ATOM 901 C C . LYS A 1 115 ? -19.003 -4.852 12.779 1.00 42.41 115 LYS A C 1
ATOM 903 O O . LYS A 1 115 ? -18.750 -6.006 13.108 1.00 42.41 115 LYS A O 1
ATOM 908 N N . GLY A 1 116 ? -18.855 -3.825 13.612 1.00 39.38 116 GLY A N 1
ATOM 909 C CA . GLY A 1 116 ? -18.720 -3.993 15.057 1.00 39.38 116 GLY A CA 1
ATOM 910 C C . GLY A 1 116 ? -20.106 -4.114 15.679 1.00 39.38 116 GLY A C 1
ATOM 911 O O . GLY A 1 116 ? -20.843 -3.131 15.702 1.00 39.38 116 GLY A O 1
ATOM 912 N N . GLU A 1 117 ? -20.478 -5.299 16.160 1.00 45.00 117 GLU A N 1
ATOM 913 C CA . GLU A 1 117 ? -21.573 -5.431 17.128 1.00 45.00 117 GLU A CA 1
ATOM 914 C C . GLU A 1 117 ? -20.963 -5.449 18.540 1.00 45.00 117 GLU A C 1
ATOM 916 O O . GLU A 1 117 ? -19.887 -6.015 18.740 1.00 45.00 117 GLU A O 1
ATOM 921 N N . LYS A 1 118 ? -21.603 -4.714 19.462 1.00 47.44 118 LYS A N 1
ATOM 922 C CA . LYS A 1 118 ? -21.204 -4.559 20.871 1.00 47.44 118 LYS A CA 1
ATOM 923 C C . LYS A 1 118 ? -21.479 -5.814 21.683 1.00 47.44 118 LYS A C 1
ATOM 925 O O . LYS A 1 118 ? -22.548 -6.417 21.448 1.00 47.44 118 LYS A O 1
#

Foldseek 3Di:
DVLVVQLVVLVVQLVVLLVVQLVLLVVLVDDSVVSNVVLVCLQVPPPPDLVVVCVVSVHDSVVNVVSSVSNNVSSVSNVVSVVVQAPDDKDFDFDQPPDDDPVSRDDTDTDTDGDHDD

pLDDT: mean 71.16, std 15.75, range [39.38, 90.12]

Secondary structure (DSSP, 8-state):
-HHHHHHHHHHHHHHHHHHHHHHHHHHTT--HHHHHHHHHHHHTT----HHHHHHHTT--HHHHHHHHHHHHHHHHHHHHHHHTT-SS-EEEEEES-S---TTSTT--EEEEEE----

Radius of gyration: 16.02 Å; Cα contacts (8 Å, |Δi|>4): 106; chains: 1; bounding box: 38×31×38 Å

Organism: Saccharolobus islandicus (strain M.16.27) (NCBI:txid427318)